Protein AF-A0A1S1EKF0-F1 (afdb_monomer_lite)

pLDDT: mean 72.66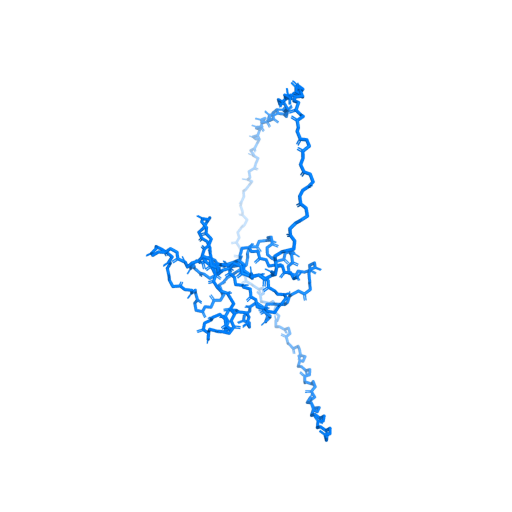, std 23.22, range [40.91, 98.62]

Secondary structure (DSSP, 8-state):
--------------------------------------------------------------------PPP-----TT--PPPSS--EE-HHHHHHHHHHT--HHHHHHHHHHHHHT-SEEEE-TTS-EEEE-SS-EEEE-TTSEEEEEE-

Sequence (151 aa):
MTSRTTVALTTATLALASLTACGESAEQVAPETNAEASAEASVEPETVTVTTGADDADDVDDADDAGAAAPAPAAPAAAGELPTAVTDYTQEARAEMAEEGVSEADVEAALTAARNGEAEVEWDDDGYWEIEWRDIEVDINADGLVLDVDR

Structure (mmCIF, N/CA/C/O backbone):
data_AF-A0A1S1EKF0-F1
#
_entry.id   AF-A0A1S1EKF0-F1
#
loop_
_atom_site.group_PDB
_atom_site.id
_atom_site.type_symbol
_atom_site.label_atom_id
_atom_site.label_alt_id
_atom_site.label_comp_id
_atom_site.label_asym_id
_atom_site.label_entity_id
_atom_site.label_seq_id
_atom_site.pdbx_PDB_ins_code
_atom_site.Cartn_x
_atom_site.Cartn_y
_atom_site.Cartn_z
_atom_site.occupancy
_atom_site.B_iso_or_equiv
_atom_site.auth_seq_id
_atom_site.auth_comp_id
_atom_site.auth_asym_id
_atom_site.auth_atom_id
_atom_site.pdbx_PDB_model_num
ATOM 1 N N . MET A 1 1 ? -33.344 -15.384 4.492 1.00 40.91 1 MET A N 1
ATOM 2 C CA . MET A 1 1 ? -33.022 -16.255 5.642 1.00 40.91 1 MET A CA 1
ATOM 3 C C . MET A 1 1 ? -31.704 -15.775 6.207 1.00 40.91 1 MET A C 1
ATOM 5 O O . MET A 1 1 ? -30.721 -15.738 5.487 1.00 40.91 1 MET A O 1
ATOM 9 N N . THR A 1 2 ? -31.743 -15.285 7.439 1.00 44.34 2 THR A N 1
ATOM 10 C CA . THR A 1 2 ? -30.626 -14.663 8.148 1.00 44.34 2 THR A CA 1
ATOM 11 C C . THR A 1 2 ? -29.767 -15.748 8.784 1.00 44.34 2 THR A C 1
ATOM 13 O O . THR A 1 2 ? -30.272 -16.472 9.638 1.00 44.34 2 THR A O 1
ATOM 16 N N . SER A 1 3 ? -28.487 -15.826 8.429 1.00 49.44 3 SER A N 1
ATOM 17 C CA . SER A 1 3 ? -27.510 -16.608 9.190 1.00 49.44 3 SER A CA 1
ATOM 18 C C . SER A 1 3 ? -26.455 -15.657 9.738 1.00 49.44 3 SER A C 1
ATOM 20 O O . SER A 1 3 ? -25.553 -15.225 9.031 1.00 49.44 3 SER A O 1
ATOM 22 N N . ARG A 1 4 ? -26.637 -15.282 11.007 1.00 56.03 4 ARG A N 1
ATOM 23 C CA . ARG A 1 4 ? -25.636 -14.609 11.835 1.00 56.03 4 ARG A CA 1
ATOM 24 C C . ARG A 1 4 ? -24.760 -15.694 12.449 1.00 56.03 4 ARG A C 1
ATOM 26 O O . ARG A 1 4 ? -25.266 -16.469 13.257 1.00 56.03 4 ARG A O 1
ATOM 33 N N . THR A 1 5 ? -23.480 -15.729 12.099 1.00 55.94 5 THR A N 1
ATOM 34 C CA . THR A 1 5 ? -22.501 -16.574 12.792 1.00 55.94 5 THR A CA 1
ATOM 35 C C . THR A 1 5 ? -21.595 -15.679 13.621 1.00 55.94 5 THR A C 1
ATOM 37 O O . THR A 1 5 ? -20.776 -14.934 13.097 1.00 55.94 5 THR A O 1
ATOM 40 N N . THR A 1 6 ? -21.805 -15.728 14.931 1.00 57.88 6 THR A N 1
ATOM 41 C CA . THR A 1 6 ? -20.979 -15.101 15.963 1.00 57.88 6 THR A CA 1
ATOM 42 C C . THR A 1 6 ? -19.810 -16.030 16.282 1.00 57.88 6 THR A C 1
ATOM 44 O O . THR A 1 6 ? -20.044 -17.185 16.631 1.00 57.88 6 THR A O 1
ATOM 47 N N . VAL A 1 7 ? -18.570 -15.540 16.211 1.00 57.50 7 VAL A N 1
ATOM 48 C CA . VAL A 1 7 ? -17.390 -16.230 16.761 1.00 57.50 7 VAL A CA 1
ATOM 49 C C . VAL A 1 7 ? -16.696 -15.298 17.752 1.00 57.50 7 VAL A C 1
ATOM 51 O O . VAL A 1 7 ? -16.562 -14.101 17.515 1.00 57.50 7 VAL A O 1
ATOM 54 N N . ALA A 1 8 ? -16.378 -15.862 18.915 1.00 53.62 8 ALA A N 1
ATOM 55 C CA . ALA A 1 8 ? -15.989 -15.182 20.141 1.00 53.62 8 ALA A CA 1
ATOM 56 C C . ALA A 1 8 ? -14.507 -14.769 20.162 1.00 53.62 8 ALA A C 1
ATOM 58 O O . ALA A 1 8 ? -13.645 -15.511 19.697 1.00 5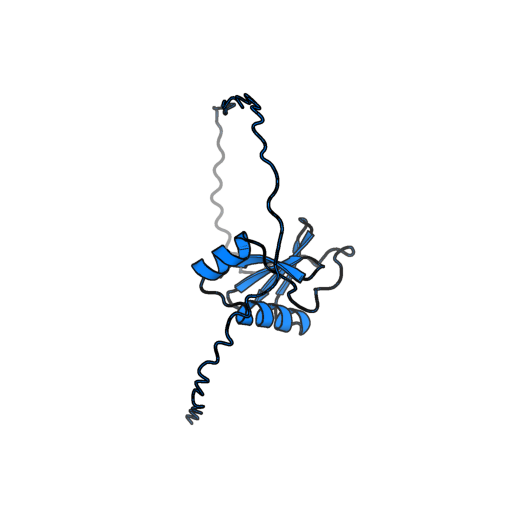3.62 8 ALA A O 1
ATOM 59 N N . LEU A 1 9 ? -14.227 -13.616 20.779 1.00 47.25 9 LEU A N 1
ATOM 60 C CA . LEU A 1 9 ? -12.882 -13.142 21.102 1.00 47.25 9 LEU A CA 1
ATOM 61 C C . LEU A 1 9 ? -12.234 -14.031 22.176 1.00 47.25 9 LEU A C 1
ATOM 63 O O . LEU A 1 9 ? -12.808 -14.232 23.248 1.00 47.25 9 LEU A O 1
ATOM 67 N N . THR A 1 10 ? -11.002 -14.476 21.936 1.00 55.62 10 THR A N 1
ATOM 68 C CA . THR A 1 10 ? -10.118 -15.041 22.965 1.00 55.62 10 THR A CA 1
ATOM 69 C C . THR A 1 10 ? -8.977 -14.073 23.254 1.00 55.62 10 THR A C 1
ATOM 71 O O . THR A 1 10 ? -8.062 -13.914 22.453 1.00 55.62 10 THR A O 1
ATOM 74 N N . THR A 1 11 ? -9.027 -13.434 24.419 1.00 50.41 11 THR A N 1
ATOM 75 C CA . THR A 1 11 ? -7.935 -12.650 25.008 1.00 50.41 11 THR A CA 1
ATOM 76 C C . THR A 1 11 ? -6.868 -13.577 25.594 1.00 50.41 11 THR A C 1
ATOM 78 O O . THR A 1 11 ? -7.188 -14.378 26.474 1.00 50.41 11 THR A O 1
ATOM 81 N N . ALA A 1 12 ? -5.608 -13.436 25.178 1.00 52.19 12 ALA A N 1
ATOM 82 C CA . ALA A 1 12 ? -4.462 -14.065 25.836 1.00 52.19 12 ALA A CA 1
ATOM 83 C C . ALA A 1 12 ? -3.545 -12.987 26.436 1.00 52.19 12 ALA A C 1
ATOM 85 O O . ALA A 1 12 ? -2.952 -12.177 25.730 1.00 52.19 12 ALA A O 1
ATOM 86 N N . THR A 1 13 ? -3.472 -12.966 27.765 1.00 49.28 13 THR A N 1
ATOM 87 C CA . THR A 1 13 ? -2.671 -12.054 28.591 1.00 49.28 13 THR A CA 1
ATOM 88 C C . THR A 1 13 ? -1.286 -12.618 28.930 1.00 49.28 13 THR A C 1
ATOM 90 O O . THR A 1 13 ? -1.199 -13.746 29.402 1.00 49.28 13 THR A O 1
ATOM 93 N N . LEU A 1 14 ? -0.273 -11.750 28.785 1.00 47.53 14 LEU A N 1
ATOM 94 C CA . LEU A 1 14 ? 1.001 -11.576 29.516 1.00 47.53 14 LEU A CA 1
ATOM 95 C C . LEU A 1 14 ? 1.928 -12.770 29.832 1.00 47.53 14 LEU A C 1
ATOM 97 O O . LEU A 1 14 ? 1.585 -13.663 30.600 1.00 47.53 14 LEU A O 1
ATOM 101 N N . ALA A 1 15 ? 3.215 -12.574 29.508 1.00 48.41 15 ALA A N 1
ATOM 102 C CA . ALA A 1 15 ? 4.316 -12.855 30.437 1.00 48.41 15 ALA A CA 1
ATOM 103 C C . ALA A 1 15 ? 5.520 -11.918 30.182 1.00 48.41 15 ALA A C 1
ATOM 105 O O . ALA A 1 15 ? 6.186 -12.019 29.155 1.00 48.41 15 ALA A O 1
ATOM 106 N N . LEU A 1 16 ? 5.804 -11.016 31.133 1.00 49.81 16 LEU A N 1
ATOM 107 C CA . LEU A 1 16 ? 7.090 -10.317 31.259 1.00 49.81 16 LEU A CA 1
ATOM 108 C C . LEU A 1 16 ? 8.131 -11.302 31.807 1.00 49.81 16 LEU A C 1
ATOM 110 O O . LEU A 1 16 ? 7.923 -11.867 32.882 1.00 49.81 16 LEU A O 1
ATOM 114 N N . ALA A 1 17 ? 9.264 -11.452 31.120 1.00 52.97 17 ALA A N 1
ATOM 115 C CA . ALA A 1 17 ? 10.442 -12.133 31.646 1.00 52.97 17 ALA A CA 1
ATOM 116 C C . ALA A 1 17 ? 11.565 -11.118 31.903 1.00 52.97 17 ALA A C 1
ATOM 118 O O . ALA A 1 17 ? 11.879 -10.269 31.072 1.00 52.97 17 ALA A O 1
ATOM 119 N N . SER A 1 18 ? 12.099 -11.207 33.114 1.00 57.38 18 SER A N 1
ATOM 120 C CA . SER A 1 18 ? 12.929 -10.237 33.814 1.00 57.38 18 SER A CA 1
ATOM 121 C C . SER A 1 18 ? 14.356 -10.093 33.282 1.00 57.38 18 SER A C 1
ATOM 123 O O . SER A 1 18 ? 14.953 -11.031 32.759 1.00 57.38 18 SER A O 1
ATOM 125 N N . LEU A 1 19 ? 14.914 -8.908 33.542 1.00 5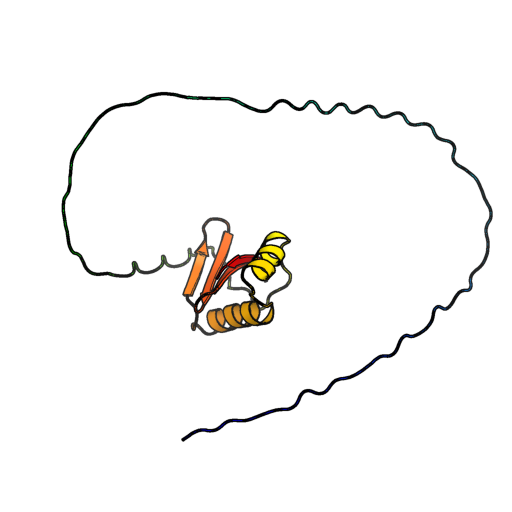0.47 19 LEU A N 1
ATOM 126 C CA . LEU A 1 19 ? 16.313 -8.526 33.386 1.00 50.47 19 LEU A CA 1
ATOM 127 C C . LEU A 1 19 ? 17.257 -9.509 34.098 1.00 50.47 19 LEU A C 1
ATOM 129 O O . LEU A 1 19 ? 17.133 -9.717 35.307 1.00 50.47 19 LEU A O 1
ATOM 133 N N . THR A 1 20 ? 18.268 -10.004 33.380 1.00 60.69 20 THR A N 1
ATOM 134 C CA . THR A 1 20 ? 19.493 -10.517 34.000 1.00 60.69 20 THR A CA 1
ATOM 135 C C . THR A 1 20 ? 20.591 -9.469 33.863 1.00 60.69 20 THR A C 1
ATOM 137 O O . THR A 1 20 ? 21.071 -9.160 32.776 1.00 60.69 20 THR A O 1
ATOM 140 N N . ALA A 1 21 ? 20.943 -8.885 35.001 1.00 50.72 21 ALA A N 1
ATOM 141 C CA . ALA A 1 21 ? 22.146 -8.103 35.200 1.00 50.72 21 ALA A CA 1
ATOM 142 C C . ALA A 1 21 ? 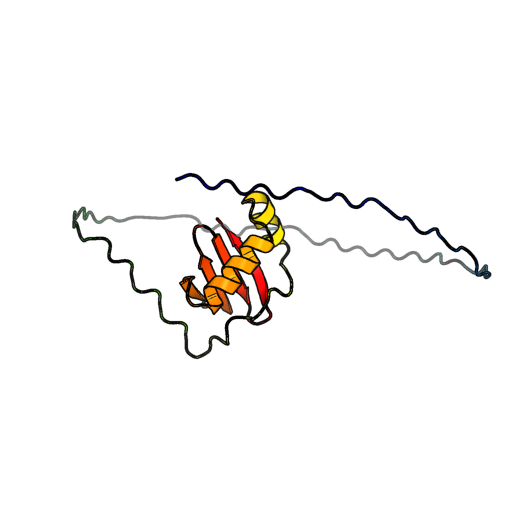23.250 -9.050 35.689 1.00 50.72 21 ALA A C 1
ATOM 144 O O . ALA A 1 21 ? 23.038 -9.726 36.692 1.00 50.72 21 ALA A O 1
ATOM 145 N N . CYS A 1 22 ? 24.395 -9.103 34.999 1.00 50.38 22 CYS A N 1
ATOM 146 C CA . CYS A 1 22 ? 25.728 -9.286 35.597 1.00 50.38 22 CYS A CA 1
ATOM 147 C C . CYS A 1 22 ? 26.816 -9.336 34.513 1.00 50.38 22 CYS A C 1
ATOM 149 O O . CYS A 1 22 ? 26.670 -10.058 33.530 1.00 50.38 22 CYS A O 1
ATOM 151 N N . GLY A 1 23 ? 27.923 -8.630 34.746 1.00 43.22 23 GLY A N 1
ATOM 152 C CA . GLY A 1 23 ? 29.143 -8.663 33.930 1.00 43.22 23 GLY A CA 1
ATOM 153 C C . GLY A 1 23 ? 29.718 -7.255 33.773 1.00 43.22 23 GLY A C 1
ATOM 154 O O . GLY A 1 23 ? 29.448 -6.597 32.781 1.00 43.22 23 GLY A O 1
ATOM 155 N N . GLU A 1 24 ? 30.207 -6.624 34.840 1.00 48.09 24 GLU A N 1
ATOM 156 C CA . GLU A 1 24 ? 31.571 -6.754 35.391 1.00 48.09 24 GLU A CA 1
ATOM 157 C C . GLU A 1 24 ? 32.642 -5.998 34.571 1.00 48.09 24 GLU A C 1
ATOM 159 O O . GLU A 1 24 ? 33.019 -6.406 33.481 1.00 48.09 24 GLU A O 1
ATOM 164 N N . SER A 1 25 ? 33.152 -4.929 35.201 1.00 46.53 25 SER A N 1
ATOM 165 C CA . SER A 1 25 ? 34.481 -4.306 35.059 1.00 46.53 25 SER A CA 1
ATOM 166 C C . SER A 1 25 ? 34.894 -3.667 33.725 1.00 46.53 25 SER A C 1
ATOM 168 O O . SER A 1 25 ? 35.319 -4.349 32.802 1.00 46.53 25 SER A O 1
ATOM 170 N N . ALA A 1 26 ? 34.984 -2.333 33.703 1.00 51.22 26 ALA A N 1
ATOM 171 C CA . ALA A 1 26 ? 36.279 -1.639 33.761 1.00 51.22 26 ALA A CA 1
ATOM 172 C C . ALA A 1 26 ? 36.095 -0.114 33.699 1.00 51.22 26 ALA A C 1
ATOM 174 O O . ALA A 1 26 ? 35.566 0.458 32.753 1.00 51.22 26 ALA A O 1
ATOM 175 N N . GLU A 1 27 ? 36.592 0.523 34.745 1.00 50.69 27 GLU A N 1
ATOM 176 C CA . GLU A 1 27 ? 36.892 1.938 34.864 1.00 50.69 27 GLU A CA 1
ATOM 177 C C 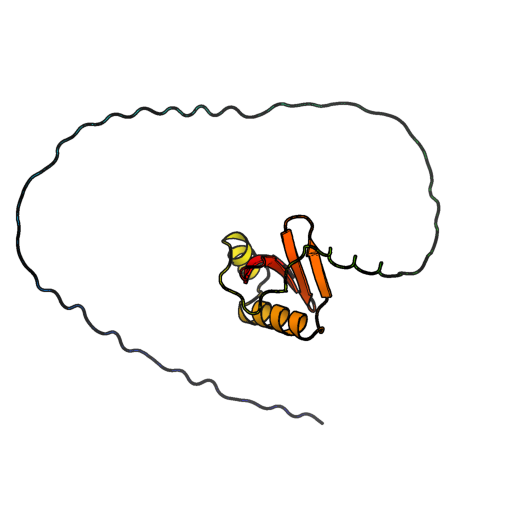. GLU A 1 27 ? 38.037 2.293 33.908 1.00 50.69 27 GLU A C 1
ATOM 179 O O . GLU A 1 27 ? 39.150 1.817 34.133 1.00 50.69 27 GLU A O 1
ATOM 184 N N . GLN A 1 28 ? 37.808 3.107 32.865 1.00 42.38 28 GLN A N 1
ATOM 185 C CA . GLN A 1 28 ? 38.864 3.991 32.360 1.00 42.38 28 GLN A CA 1
ATOM 186 C C . GLN A 1 28 ? 38.442 5.043 31.320 1.00 42.38 28 GLN A C 1
ATOM 188 O O . GLN A 1 28 ? 37.859 4.733 30.289 1.00 42.38 28 GLN A O 1
ATOM 193 N N . VAL A 1 29 ? 38.915 6.257 31.625 1.00 41.22 29 VAL A N 1
ATOM 194 C CA . VAL A 1 29 ? 39.292 7.416 30.795 1.00 41.22 29 VAL A CA 1
ATOM 195 C C . VAL A 1 29 ? 38.254 8.178 29.963 1.00 41.22 29 VAL A C 1
ATOM 197 O O . VAL A 1 29 ? 37.515 7.654 29.142 1.00 41.22 29 VAL A O 1
ATOM 200 N N . ALA A 1 30 ? 38.313 9.492 30.197 1.00 52.94 30 ALA A N 1
ATOM 201 C CA . ALA A 1 30 ? 37.652 10.591 29.512 1.00 52.94 30 ALA A CA 1
ATOM 202 C C . ALA A 1 30 ? 37.788 10.553 27.983 1.00 52.94 30 ALA A C 1
ATOM 204 O O . ALA A 1 30 ? 38.718 9.957 27.436 1.00 52.94 30 ALA A O 1
ATOM 205 N N . PRO A 1 31 ? 36.963 11.362 27.310 1.00 49.09 31 PRO A N 1
ATOM 206 C CA . PRO A 1 31 ? 37.604 12.435 26.558 1.00 49.09 31 PRO A CA 1
ATOM 207 C C . PRO A 1 31 ? 36.963 13.806 26.808 1.00 49.09 31 PRO A C 1
ATOM 209 O O . PRO A 1 31 ? 35.792 14.033 26.516 1.00 49.09 31 PRO A O 1
ATOM 212 N N . GLU A 1 32 ? 37.782 14.757 27.266 1.00 49.97 32 GLU A N 1
ATOM 213 C CA . GLU A 1 32 ? 37.656 16.127 26.779 1.00 49.97 32 GLU A CA 1
ATOM 214 C C . GLU A 1 32 ? 38.154 16.126 25.332 1.00 49.97 32 GLU A C 1
ATOM 216 O O . GLU A 1 32 ? 39.318 15.828 25.065 1.00 49.97 32 GLU A O 1
ATOM 221 N N . THR A 1 33 ? 37.286 16.440 24.378 1.00 49.81 33 THR A N 1
ATOM 222 C CA . THR A 1 33 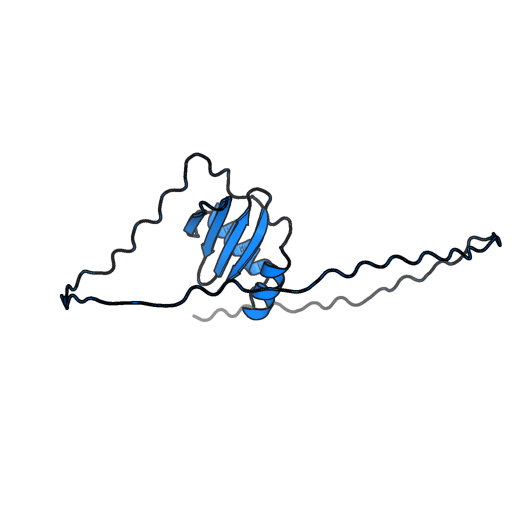? 37.710 16.971 23.080 1.00 49.81 33 THR A CA 1
ATOM 223 C C . THR A 1 33 ? 36.650 17.944 22.603 1.00 49.81 33 THR A C 1
ATOM 225 O O . THR A 1 33 ? 35.583 17.580 22.120 1.00 49.81 33 THR A O 1
ATOM 228 N N . ASN A 1 34 ? 36.999 19.209 22.804 1.00 51.53 34 ASN A N 1
ATOM 229 C CA . ASN A 1 34 ? 36.526 20.359 22.066 1.00 51.53 34 ASN A CA 1
ATOM 230 C C . ASN A 1 34 ? 36.590 20.080 20.556 1.00 51.53 34 ASN A C 1
ATOM 232 O O . ASN A 1 34 ? 37.671 19.829 20.023 1.00 51.53 34 ASN A O 1
ATOM 236 N N . ALA A 1 35 ? 35.452 20.165 19.877 1.00 46.38 35 ALA A N 1
ATOM 237 C CA . ALA A 1 35 ? 35.394 20.340 18.436 1.00 46.38 35 ALA A CA 1
ATOM 238 C C . ALA A 1 35 ? 34.215 21.264 18.121 1.00 46.38 35 ALA A C 1
ATOM 240 O O . ALA A 1 35 ? 33.072 20.834 17.984 1.00 46.38 35 ALA A O 1
ATOM 241 N N . GLU A 1 36 ? 34.525 22.558 18.053 1.00 49.19 36 GLU A N 1
ATOM 242 C CA . GLU A 1 36 ? 33.772 23.508 17.246 1.00 49.19 36 GLU A CA 1
ATOM 243 C C . GLU A 1 36 ? 33.642 22.952 15.824 1.00 49.19 36 GLU A C 1
ATOM 245 O O . GLU A 1 36 ? 34.636 22.618 15.179 1.00 49.19 36 GLU A O 1
ATOM 250 N N . ALA A 1 37 ? 32.412 22.886 15.332 1.00 47.97 37 ALA A N 1
ATOM 251 C CA . ALA A 1 37 ? 32.131 22.816 13.912 1.00 47.97 37 ALA A CA 1
ATOM 252 C C . ALA A 1 37 ? 30.938 23.728 13.639 1.00 47.97 37 ALA A C 1
ATOM 254 O O . ALA A 1 37 ? 29.777 23.331 13.723 1.00 47.97 37 ALA A O 1
ATOM 255 N N . SER A 1 38 ? 31.265 24.985 13.348 1.00 51.81 38 SER A N 1
ATOM 256 C CA . SER A 1 38 ? 30.415 25.873 12.573 1.00 51.81 38 SER A CA 1
ATOM 257 C C . SER A 1 38 ? 30.016 25.180 11.274 1.00 51.81 38 SER A C 1
ATOM 259 O O . SER A 1 38 ? 30.874 24.776 10.491 1.00 51.81 38 SER A O 1
ATOM 261 N N . ALA A 1 39 ? 28.718 25.099 11.026 1.00 50.19 39 ALA A N 1
ATOM 262 C CA . ALA A 1 39 ? 28.172 24.974 9.688 1.00 50.19 39 ALA A CA 1
ATOM 263 C C . ALA A 1 39 ? 26.873 25.778 9.658 1.00 50.19 39 ALA A C 1
ATOM 265 O O . ALA A 1 39 ? 25.784 25.279 9.927 1.00 50.19 39 ALA A O 1
ATOM 266 N N . GLU A 1 40 ? 27.031 27.071 9.390 1.00 47.59 40 GLU A N 1
ATOM 267 C CA . GLU A 1 40 ? 25.965 27.936 8.909 1.00 47.59 40 GLU A CA 1
ATOM 268 C C . GLU A 1 40 ? 25.569 27.425 7.517 1.00 47.59 40 GLU A C 1
ATOM 270 O O . GLU A 1 40 ? 26.301 27.616 6.547 1.00 47.59 40 GLU A O 1
ATOM 275 N N . ALA A 1 41 ? 24.440 26.725 7.415 1.00 45.91 41 ALA A N 1
ATOM 276 C CA . ALA A 1 41 ? 23.811 26.439 6.133 1.00 45.91 41 ALA A CA 1
ATOM 277 C C . ALA A 1 41 ? 22.701 27.470 5.924 1.00 45.91 41 ALA A C 1
ATOM 279 O O . ALA A 1 41 ? 21.633 27.418 6.531 1.00 45.91 41 ALA A O 1
ATOM 280 N N . SER A 1 42 ? 23.061 28.463 5.119 1.00 49.00 42 SER A N 1
ATOM 281 C CA . SER A 1 42 ? 22.257 29.589 4.676 1.00 49.00 42 SER A CA 1
ATOM 282 C C . SER A 1 42 ? 20.938 29.127 4.052 1.00 49.00 42 SER A C 1
ATOM 284 O O . SER A 1 42 ? 20.907 28.279 3.162 1.00 49.00 42 SER A O 1
ATOM 286 N N . VAL A 1 43 ? 19.857 29.707 4.564 1.00 53.75 43 VAL A N 1
ATOM 287 C CA . VAL A 1 43 ? 18.496 29.638 4.039 1.00 53.75 43 VAL A CA 1
ATOM 288 C C . VAL A 1 43 ? 18.315 30.822 3.100 1.00 53.75 43 VAL A C 1
ATOM 290 O O . VAL A 1 43 ? 18.304 31.942 3.597 1.00 53.75 43 VAL A O 1
ATOM 293 N N . GLU A 1 44 ? 18.115 30.587 1.801 1.00 62.88 44 GLU A N 1
ATOM 294 C CA . GLU A 1 44 ? 17.413 31.517 0.900 1.00 62.88 44 GLU A CA 1
ATOM 295 C C . GLU A 1 44 ? 16.682 30.719 -0.201 1.00 62.88 44 GLU A C 1
ATOM 297 O O . GLU A 1 44 ? 17.332 30.153 -1.083 1.00 62.88 44 GLU A O 1
ATOM 302 N N . PRO A 1 45 ? 15.341 30.627 -0.152 1.00 58.16 45 PRO A N 1
ATOM 303 C CA . PRO A 1 45 ? 14.528 30.178 -1.273 1.00 58.16 45 PRO A CA 1
ATOM 304 C C . PRO A 1 45 ? 14.072 31.352 -2.166 1.00 58.16 45 PRO A C 1
ATOM 306 O O . PRO A 1 45 ? 14.154 32.518 -1.789 1.00 58.16 45 PRO A O 1
ATOM 309 N N . GLU A 1 46 ? 13.496 30.968 -3.311 1.00 49.34 46 GLU A N 1
ATOM 310 C CA . GLU A 1 46 ? 12.555 31.714 -4.169 1.00 49.34 46 GLU A CA 1
ATOM 311 C C . GLU A 1 46 ? 13.125 32.362 -5.445 1.00 49.34 46 GLU A C 1
ATOM 313 O O . GLU A 1 46 ? 13.703 33.447 -5.450 1.00 49.34 46 GLU A O 1
ATOM 318 N N . THR A 1 47 ? 12.841 31.722 -6.587 1.00 47.66 47 THR A N 1
ATOM 319 C CA . THR A 1 47 ? 12.765 32.415 -7.881 1.00 47.66 47 THR A CA 1
ATOM 320 C C . THR A 1 47 ? 11.299 32.522 -8.285 1.00 47.66 47 THR A C 1
ATOM 322 O O . THR A 1 47 ? 10.647 31.551 -8.653 1.00 47.66 47 THR A O 1
ATOM 325 N N . VAL A 1 48 ? 10.776 33.739 -8.162 1.00 57.38 48 VAL A N 1
ATOM 326 C CA . VAL A 1 48 ? 9.441 34.144 -8.600 1.00 57.38 48 VAL A CA 1
ATOM 327 C C . VAL A 1 48 ? 9.500 34.439 -10.097 1.00 57.38 48 VAL A C 1
ATOM 329 O O . VAL A 1 48 ? 10.222 35.342 -10.521 1.00 57.38 48 VAL A O 1
ATOM 332 N N . THR A 1 49 ? 8.709 33.730 -10.902 1.00 45.47 49 THR A N 1
ATOM 333 C CA . THR A 1 49 ? 8.344 34.189 -12.250 1.00 45.47 49 THR A CA 1
ATOM 334 C C . THR A 1 49 ? 6.830 34.314 -12.325 1.00 45.47 49 THR A C 1
ATOM 336 O O . THR A 1 49 ? 6.087 33.358 -12.136 1.00 45.47 49 THR A O 1
ATOM 339 N N . VAL A 1 50 ? 6.376 35.548 -12.518 1.00 50.38 50 VAL A N 1
ATOM 340 C CA . VAL A 1 50 ? 4.968 35.938 -12.556 1.00 50.38 50 VAL A CA 1
ATOM 341 C C . VAL A 1 50 ? 4.724 36.733 -13.834 1.00 50.38 50 VAL A C 1
ATOM 343 O O . VAL A 1 50 ? 5.516 37.624 -14.151 1.00 50.38 50 VAL A O 1
ATOM 346 N N . THR A 1 51 ? 3.553 36.463 -14.439 1.00 46.03 51 THR A N 1
ATOM 347 C CA . THR A 1 51 ? 2.741 37.347 -15.311 1.00 46.03 51 THR A CA 1
ATOM 348 C C . THR A 1 51 ? 3.190 37.439 -16.773 1.00 46.03 51 THR A C 1
ATOM 350 O O . THR A 1 51 ? 4.369 37.608 -17.047 1.00 46.03 51 THR A O 1
ATOM 353 N N . THR A 1 52 ? 2.348 37.380 -17.813 1.00 47.62 52 THR A N 1
ATOM 354 C CA . THR A 1 52 ? 0.878 37.391 -18.083 1.00 47.62 52 THR A CA 1
ATOM 355 C C . THR A 1 52 ? 0.759 37.073 -19.591 1.00 47.62 52 THR A C 1
ATOM 357 O O . THR A 1 52 ? 1.707 37.372 -20.309 1.00 47.62 52 THR A O 1
ATOM 360 N N . GLY A 1 53 ? -0.280 36.498 -20.199 1.00 42.94 53 GLY A N 1
ATOM 361 C CA . GLY A 1 53 ? -1.729 36.646 -20.046 1.00 42.94 53 GLY A CA 1
ATOM 362 C C . GLY A 1 53 ? -2.332 37.017 -21.424 1.00 42.94 53 GLY A C 1
ATOM 363 O O . GLY A 1 53 ? -1.709 37.806 -22.134 1.00 42.94 53 GLY A O 1
ATOM 364 N N . ALA A 1 54 ? -3.537 36.492 -21.710 1.00 46.88 54 ALA A N 1
ATOM 365 C CA . ALA A 1 54 ? -4.420 36.694 -22.886 1.00 46.88 54 ALA A CA 1
ATOM 366 C C . ALA A 1 54 ? -4.055 35.845 -24.135 1.00 46.88 54 ALA A C 1
ATOM 368 O O . ALA A 1 54 ? -2.879 35.647 -24.414 1.00 46.88 54 ALA A O 1
ATOM 369 N N . ASP A 1 55 ? -4.967 35.193 -24.866 1.00 43.44 55 ASP A N 1
ATOM 370 C CA . ASP A 1 55 ? -6.372 35.458 -25.227 1.00 43.44 55 ASP A CA 1
ATOM 371 C C . ASP A 1 55 ? -7.081 34.098 -25.511 1.00 43.44 55 ASP A C 1
ATOM 373 O O . ASP A 1 55 ? -6.433 33.151 -25.949 1.00 43.44 55 ASP A O 1
ATOM 377 N N . ASP A 1 56 ? -8.317 33.879 -25.050 1.00 51.47 56 ASP A N 1
ATOM 378 C CA . ASP A 1 56 ? -9.569 33.957 -25.840 1.00 51.47 56 ASP A CA 1
ATOM 379 C C . ASP A 1 56 ? -9.762 32.819 -26.868 1.00 51.47 56 ASP A C 1
ATOM 381 O O . ASP A 1 56 ? -9.137 32.810 -27.927 1.00 51.47 56 ASP A O 1
ATOM 385 N N . ALA A 1 57 ? -10.652 31.873 -26.543 1.00 54.19 57 ALA A N 1
ATOM 386 C CA . ALA A 1 57 ? -11.624 31.301 -27.479 1.00 54.19 57 ALA A CA 1
ATOM 387 C C . ALA A 1 57 ? -12.644 30.434 -26.720 1.00 54.19 57 ALA A C 1
ATOM 389 O O . ALA A 1 57 ? -12.350 29.342 -26.240 1.00 54.19 57 ALA A O 1
ATOM 390 N N . ASP A 1 58 ? -13.833 31.015 -26.604 1.00 55.69 58 ASP A N 1
ATOM 391 C CA . ASP A 1 58 ? -15.156 30.394 -26.659 1.00 55.69 58 ASP A CA 1
ATOM 392 C C . ASP A 1 58 ? -15.168 29.042 -27.406 1.00 55.69 58 ASP A C 1
ATOM 394 O O . ASP A 1 58 ? -14.848 29.008 -28.592 1.00 55.69 58 ASP A O 1
ATOM 398 N N . ASP A 1 59 ? -15.556 27.955 -26.732 1.00 49.09 59 ASP A N 1
ATOM 399 C CA . ASP A 1 59 ? -16.358 26.894 -27.356 1.00 49.09 59 ASP A CA 1
ATOM 400 C C . ASP A 1 59 ? -17.072 26.085 -26.260 1.00 49.09 59 ASP A C 1
ATOM 402 O O . ASP A 1 59 ? -16.498 25.251 -25.559 1.00 49.09 59 ASP A O 1
ATOM 406 N N . VAL A 1 60 ? -18.342 26.422 -26.053 1.00 62.50 60 VAL A N 1
ATOM 407 C CA . VAL A 1 60 ? -19.308 25.570 -25.365 1.00 62.50 60 VAL A CA 1
ATOM 408 C C . VAL A 1 60 ? -19.888 24.612 -26.403 1.00 62.50 60 VAL A C 1
ATOM 410 O O . VAL A 1 60 ? -20.852 24.967 -27.076 1.00 62.50 60 VAL A O 1
ATOM 413 N N . ASP A 1 61 ? -19.329 23.409 -26.522 1.00 51.97 61 ASP A N 1
ATOM 414 C CA . ASP A 1 61 ? -20.006 22.307 -27.211 1.00 51.97 61 ASP A CA 1
ATOM 415 C C . ASP A 1 61 ? -20.368 21.209 -26.208 1.00 51.97 61 ASP A C 1
ATOM 417 O O . ASP A 1 61 ? -19.538 20.493 -25.647 1.00 51.97 61 ASP A O 1
ATOM 421 N N . ASP A 1 62 ? -21.668 21.177 -25.947 1.00 55.41 62 ASP A N 1
ATOM 422 C CA . ASP A 1 62 ? -22.412 20.117 -25.296 1.00 55.41 62 ASP A CA 1
ATOM 423 C C . ASP A 1 62 ? -22.389 18.894 -26.227 1.00 55.41 62 ASP A C 1
ATOM 425 O O . ASP A 1 62 ? -23.092 18.856 -27.238 1.00 55.41 62 ASP A O 1
ATOM 429 N N . ALA A 1 63 ? -21.565 17.901 -25.894 1.00 51.75 63 ALA A N 1
ATOM 430 C CA . ALA A 1 63 ? -21.631 16.578 -26.494 1.00 51.75 63 ALA A CA 1
ATOM 431 C C . ALA A 1 63 ? -21.717 15.524 -25.387 1.00 51.75 63 ALA A C 1
ATOM 433 O O . ALA A 1 63 ? -20.722 15.069 -24.825 1.00 51.75 63 ALA A O 1
ATOM 434 N N . ASP A 1 64 ? -22.963 15.172 -25.082 1.00 54.56 64 ASP A N 1
ATOM 435 C CA . ASP A 1 64 ? -23.385 13.875 -24.563 1.00 54.56 64 ASP A CA 1
ATOM 436 C C . ASP A 1 64 ? -22.640 12.753 -25.315 1.00 54.56 64 ASP A C 1
ATOM 438 O O . ASP A 1 64 ? -22.941 12.472 -26.474 1.00 54.56 64 ASP A O 1
ATOM 442 N N . ASP A 1 65 ? -21.650 12.124 -24.679 1.00 46.69 65 ASP A N 1
ATOM 443 C CA . ASP A 1 65 ? -21.183 10.798 -25.082 1.00 46.69 65 ASP A CA 1
ATOM 444 C C . ASP A 1 65 ? -20.846 9.988 -23.831 1.00 46.69 65 ASP A C 1
ATOM 446 O O . ASP A 1 65 ? -19.897 10.251 -23.094 1.00 46.69 65 ASP A O 1
ATOM 450 N N . ALA A 1 66 ? -21.767 9.068 -23.563 1.00 44.38 66 ALA A N 1
ATOM 451 C CA . ALA A 1 66 ? -21.679 7.890 -22.723 1.00 44.38 66 ALA A CA 1
ATOM 452 C C . ALA A 1 66 ? -20.302 7.600 -22.107 1.00 44.38 66 ALA A C 1
ATOM 454 O O . ALA A 1 66 ? -19.313 7.409 -22.807 1.00 44.38 66 ALA A O 1
ATOM 455 N N . GLY A 1 67 ? -20.303 7.402 -20.785 1.00 48.12 67 GLY A N 1
ATOM 456 C CA . GLY A 1 67 ? -19.219 6.749 -20.065 1.00 48.12 67 GLY A CA 1
ATOM 457 C C . GLY A 1 67 ? -18.821 5.431 -20.730 1.00 48.12 67 GLY A C 1
ATOM 458 O O . GLY A 1 67 ? -19.423 4.383 -20.497 1.00 48.12 67 GLY A O 1
ATOM 459 N N . ALA A 1 68 ? -17.788 5.498 -21.555 1.00 47.22 68 ALA A N 1
ATOM 460 C CA . ALA A 1 68 ? -16.895 4.402 -21.825 1.00 47.22 68 ALA A CA 1
ATOM 461 C C . ALA A 1 68 ? -15.707 4.642 -20.900 1.00 47.22 68 ALA A C 1
ATOM 463 O O . ALA A 1 68 ? -14.906 5.541 -21.151 1.00 47.22 68 ALA A O 1
ATOM 464 N N . ALA A 1 69 ? -15.626 3.873 -19.810 1.00 48.88 69 ALA A N 1
ATOM 465 C CA . ALA A 1 69 ? -14.362 3.698 -19.111 1.00 48.88 69 ALA A CA 1
ATOM 466 C C . ALA A 1 69 ? -13.310 3.402 -20.186 1.00 48.88 69 ALA A C 1
ATOM 468 O O . ALA A 1 69 ? -13.466 2.453 -20.967 1.00 48.88 69 ALA A O 1
ATOM 469 N N . ALA A 1 70 ? -12.325 4.290 -20.314 1.00 46.66 70 ALA A N 1
ATOM 470 C CA . ALA A 1 70 ? -11.188 4.030 -21.172 1.00 46.66 70 ALA A CA 1
ATOM 471 C C . ALA A 1 70 ? -10.612 2.674 -20.736 1.00 46.66 70 ALA A C 1
ATOM 473 O O . ALA A 1 70 ? -10.538 2.419 -19.535 1.00 46.66 70 ALA A O 1
ATOM 474 N N . PRO A 1 71 ? -10.272 1.766 -21.665 1.00 47.03 71 PRO A N 1
ATOM 475 C CA . PRO A 1 71 ? -9.557 0.568 -21.265 1.00 47.03 71 PRO A CA 1
ATOM 476 C C . PRO A 1 71 ? -8.262 1.026 -20.592 1.00 47.03 71 PRO A C 1
ATOM 478 O O . PRO A 1 71 ? -7.493 1.751 -21.229 1.00 47.03 71 PRO A O 1
ATOM 481 N N . ALA A 1 72 ? -8.063 0.628 -19.332 1.00 58.50 72 ALA A N 1
ATOM 482 C CA . ALA A 1 72 ? -6.813 0.830 -18.610 1.00 58.50 72 ALA A CA 1
ATOM 483 C C . ALA A 1 72 ? -5.638 0.451 -19.534 1.00 58.50 72 ALA A C 1
ATOM 485 O O . ALA A 1 72 ? -5.719 -0.586 -20.223 1.00 58.50 72 ALA A O 1
ATOM 486 N N . PRO A 1 73 ? -4.613 1.308 -19.690 1.00 52.59 73 PRO A N 1
ATOM 487 C CA . PRO A 1 73 ? -3.475 0.988 -20.530 1.00 52.59 73 PRO A CA 1
ATOM 488 C C . PRO A 1 73 ? -2.868 -0.358 -20.114 1.00 52.59 73 PRO A C 1
ATOM 490 O O . PRO A 1 73 ? -2.604 -0.655 -18.957 1.00 52.59 73 PRO A O 1
ATOM 493 N N . ALA A 1 74 ? -2.653 -1.227 -21.102 1.00 54.16 74 ALA A N 1
ATOM 494 C CA . ALA A 1 74 ? -1.999 -2.502 -20.852 1.00 54.16 74 ALA A CA 1
ATOM 495 C C . ALA A 1 74 ? -0.568 -2.249 -20.351 1.00 54.16 74 ALA A C 1
ATOM 497 O O . ALA A 1 74 ? 0.217 -1.619 -21.067 1.00 54.16 74 ALA A O 1
ATOM 498 N N . ALA A 1 75 ? -0.240 -2.782 -19.168 1.00 55.16 75 ALA A N 1
ATOM 499 C CA . ALA A 1 75 ? 1.076 -2.675 -18.541 1.00 55.16 75 ALA A CA 1
ATOM 500 C C . ALA A 1 75 ? 2.225 -2.890 -19.559 1.00 55.16 75 ALA A C 1
ATOM 502 O O . ALA A 1 75 ? 2.188 -3.852 -20.345 1.00 55.16 75 ALA A O 1
ATOM 503 N N . PRO A 1 76 ? 3.253 -2.018 -19.592 1.00 51.50 76 PRO A N 1
ATOM 504 C CA . PRO A 1 76 ? 4.353 -2.130 -20.537 1.00 51.50 76 PRO A CA 1
ATOM 505 C C . PRO A 1 76 ? 5.116 -3.444 -20.345 1.00 51.50 76 PRO A C 1
ATOM 507 O O . PRO A 1 76 ? 5.292 -3.941 -19.239 1.00 51.50 76 PRO A O 1
ATOM 510 N N . ALA A 1 77 ? 5.673 -3.976 -21.436 1.00 53.94 77 ALA A N 1
ATOM 511 C CA . ALA A 1 77 ? 6.406 -5.250 -21.467 1.00 53.94 77 ALA A CA 1
ATOM 512 C C . ALA A 1 77 ? 7.697 -5.303 -20.607 1.00 53.94 77 ALA A C 1
ATOM 514 O O . ALA A 1 77 ? 8.416 -6.301 -20.655 1.00 53.94 77 ALA A O 1
ATOM 515 N N . ALA A 1 78 ? 8.019 -4.226 -19.882 1.00 55.31 78 ALA A N 1
ATOM 516 C CA . ALA A 1 78 ? 9.134 -4.126 -18.941 1.00 55.31 78 ALA A CA 1
ATOM 517 C C . ALA A 1 78 ? 8.690 -4.132 -17.467 1.00 55.31 78 ALA A C 1
ATOM 519 O O . ALA A 1 78 ? 9.551 -4.252 -16.595 1.00 55.31 78 ALA A O 1
ATOM 520 N N . ALA A 1 79 ? 7.385 -4.028 -17.197 1.00 65.38 79 ALA A N 1
ATOM 521 C CA . ALA A 1 79 ? 6.826 -4.270 -15.880 1.00 65.38 79 ALA A CA 1
ATOM 522 C C . ALA A 1 79 ? 7.171 -5.711 -15.480 1.00 65.38 79 ALA A C 1
ATOM 524 O O . ALA A 1 79 ? 7.057 -6.625 -16.300 1.00 65.38 79 ALA A O 1
ATOM 525 N N . GLY A 1 80 ? 7.688 -5.905 -14.268 1.00 77.25 80 GLY A N 1
ATOM 526 C CA . GLY A 1 80 ? 8.053 -7.226 -13.757 1.00 77.25 80 GLY A CA 1
ATOM 527 C C . GLY A 1 80 ? 6.837 -8.140 -13.572 1.00 77.25 80 GLY A C 1
ATOM 528 O O . GLY A 1 80 ? 5.839 -8.055 -14.278 1.00 77.25 80 GLY A O 1
ATOM 529 N N . GLU A 1 81 ? 6.891 -9.034 -12.594 1.00 90.94 81 GLU A N 1
ATOM 530 C CA . GLU A 1 81 ? 5.667 -9.661 -12.085 1.00 90.94 81 GLU A CA 1
ATOM 531 C C . GLU A 1 81 ? 5.179 -8.866 -10.869 1.00 90.94 81 GLU A C 1
ATOM 533 O O . GLU A 1 81 ? 5.992 -8.301 -10.132 1.00 90.94 81 GLU A O 1
ATOM 538 N N . LEU A 1 82 ? 3.862 -8.838 -10.653 1.00 95.38 82 LEU A N 1
ATOM 539 C CA . LEU A 1 82 ? 3.279 -8.311 -9.421 1.00 95.38 82 LEU A CA 1
ATOM 540 C C . LEU A 1 82 ? 3.875 -9.067 -8.214 1.00 95.38 82 LEU A C 1
ATOM 542 O O . LEU A 1 82 ? 3.929 -10.309 -8.246 1.00 95.38 82 LEU A O 1
ATOM 546 N N . PRO A 1 83 ? 4.330 -8.376 -7.151 1.00 96.25 83 PRO A N 1
ATOM 547 C CA . PRO A 1 83 ? 4.932 -9.028 -5.997 1.00 96.25 83 PRO A CA 1
ATOM 548 C C . PRO A 1 83 ? 3.965 -10.026 -5.352 1.00 96.25 83 PRO A C 1
ATOM 550 O O . PRO A 1 83 ? 2.746 -9.886 -5.365 1.00 96.25 83 PRO A O 1
ATOM 553 N N . THR A 1 84 ? 4.518 -11.093 -4.778 1.00 96.75 84 THR A N 1
ATOM 554 C CA . THR A 1 84 ? 3.706 -12.161 -4.168 1.00 96.75 84 THR A CA 1
ATOM 555 C C . THR A 1 84 ? 3.246 -11.827 -2.748 1.00 96.75 84 THR A C 1
ATOM 557 O O . THR A 1 84 ? 2.288 -12.435 -2.269 1.00 96.75 84 THR A O 1
ATOM 560 N N . ALA A 1 85 ? 3.927 -10.898 -2.078 1.00 97.56 85 ALA A N 1
ATOM 561 C CA . ALA A 1 85 ? 3.645 -10.475 -0.714 1.00 97.56 85 ALA A CA 1
ATOM 562 C C . ALA A 1 85 ? 4.123 -9.035 -0.493 1.00 97.56 85 ALA A C 1
ATOM 564 O O . ALA A 1 85 ? 5.068 -8.598 -1.153 1.00 97.56 85 ALA A O 1
ATOM 565 N N . VAL A 1 86 ? 3.509 -8.358 0.475 1.00 98.25 86 VAL A N 1
ATOM 566 C CA . VAL A 1 86 ? 4.020 -7.100 1.026 1.00 98.25 86 VAL A CA 1
ATOM 567 C C . VAL A 1 86 ? 5.246 -7.403 1.889 1.00 98.25 86 VAL A C 1
ATOM 569 O O . VAL A 1 86 ? 5.227 -8.336 2.697 1.00 98.25 86 VAL A O 1
ATOM 572 N N . THR A 1 87 ? 6.329 -6.652 1.700 1.00 98.19 87 THR A N 1
ATOM 573 C CA . THR A 1 87 ? 7.589 -6.829 2.433 1.00 98.19 87 THR A CA 1
ATOM 574 C C . THR A 1 87 ? 7.814 -5.751 3.484 1.00 98.19 87 THR A C 1
ATOM 576 O O . THR A 1 87 ? 8.302 -6.076 4.566 1.00 98.19 87 THR A O 1
ATOM 579 N N . ASP A 1 88 ? 7.436 -4.504 3.200 1.00 98.50 88 ASP A N 1
ATOM 580 C CA . ASP A 1 88 ? 7.413 -3.391 4.153 1.00 98.50 88 ASP A CA 1
ATOM 581 C C . ASP A 1 88 ? 6.492 -2.266 3.628 1.00 98.50 88 ASP A C 1
ATOM 583 O O . ASP A 1 88 ? 5.876 -2.403 2.569 1.00 98.50 88 ASP A O 1
ATOM 587 N N . TYR A 1 89 ? 6.436 -1.148 4.352 1.00 98.62 89 TYR A N 1
ATOM 588 C CA . TYR A 1 89 ? 5.688 0.058 4.000 1.00 98.62 89 TYR A CA 1
ATOM 589 C C . TYR A 1 89 ? 6.580 1.284 4.188 1.00 98.62 89 TYR A C 1
ATOM 591 O O . TYR A 1 89 ? 7.263 1.408 5.216 1.00 98.62 89 TYR A O 1
ATOM 599 N N . THR A 1 90 ? 6.533 2.218 3.242 1.00 98.56 90 THR A N 1
ATOM 600 C CA . THR A 1 90 ? 7.123 3.550 3.412 1.00 98.56 90 THR A CA 1
ATOM 601 C C . THR A 1 90 ? 6.482 4.290 4.593 1.00 98.56 90 THR A C 1
ATOM 603 O O . THR A 1 90 ? 5.469 3.886 5.170 1.00 98.56 90 THR A O 1
ATOM 606 N N . GLN A 1 91 ? 7.110 5.389 5.012 1.00 98.19 91 GLN A N 1
ATOM 607 C CA . GLN A 1 91 ? 6.545 6.235 6.063 1.00 98.19 91 GLN A CA 1
ATOM 608 C C . GLN A 1 91 ? 5.278 6.970 5.606 1.00 98.19 91 GLN A C 1
ATOM 610 O O . GLN A 1 91 ? 4.430 7.222 6.458 1.00 98.19 91 GLN A O 1
ATOM 615 N N . GLU A 1 92 ? 5.186 7.296 4.314 1.00 96.75 92 GLU A N 1
ATOM 616 C CA . GLU A 1 92 ? 4.029 7.935 3.669 1.00 96.75 92 GLU A CA 1
ATOM 617 C C . GLU A 1 92 ? 2.836 6.977 3.670 1.00 96.75 92 GLU A C 1
ATOM 619 O O . GLU A 1 92 ? 1.915 7.219 4.447 1.00 96.75 92 GLU A O 1
ATOM 624 N N . ALA A 1 93 ? 2.966 5.787 3.069 1.00 98.25 93 ALA A N 1
ATOM 625 C CA . ALA A 1 93 ? 1.932 4.748 3.124 1.00 98.25 93 ALA A CA 1
ATOM 626 C C . ALA A 1 93 ? 1.420 4.465 4.547 1.00 98.25 93 ALA A C 1
ATOM 628 O O . ALA A 1 93 ? 0.228 4.302 4.782 1.00 98.25 93 ALA A O 1
ATOM 629 N N . ARG A 1 94 ? 2.307 4.408 5.553 1.00 98.31 94 ARG A N 1
ATOM 630 C CA . ARG A 1 94 ? 1.886 4.192 6.954 1.00 98.31 94 ARG A CA 1
ATOM 631 C C . ARG A 1 94 ? 1.066 5.355 7.519 1.00 98.31 94 ARG A C 1
ATOM 633 O O . ARG A 1 94 ? 0.246 5.118 8.408 1.00 98.31 94 ARG A O 1
ATOM 640 N N . ALA A 1 95 ? 1.352 6.585 7.103 1.00 97.88 95 ALA A N 1
ATOM 641 C CA . ALA A 1 95 ? 0.599 7.765 7.505 1.00 97.88 95 ALA A CA 1
ATOM 642 C C . ALA A 1 95 ? -0.775 7.769 6.829 1.00 97.88 95 ALA A C 1
ATOM 644 O O . ALA A 1 95 ? -1.777 7.814 7.541 1.00 97.88 95 ALA A O 1
ATOM 645 N N . GLU A 1 96 ? -0.819 7.574 5.514 1.00 97.00 96 GLU A N 1
ATOM 646 C CA . GLU A 1 96 ? -2.059 7.563 4.731 1.00 97.00 96 GLU A CA 1
ATOM 647 C C . GLU A 1 96 ? -2.982 6.431 5.158 1.00 97.00 96 GLU A C 1
ATOM 649 O O . GLU A 1 96 ? -4.127 6.675 5.518 1.00 97.00 96 GLU A O 1
ATOM 654 N N . MET A 1 97 ? -2.462 5.216 5.347 1.00 97.81 97 MET A N 1
ATOM 655 C CA . MET A 1 97 ? -3.239 4.118 5.930 1.00 97.81 97 MET A CA 1
ATOM 656 C C . MET A 1 97 ? -3.887 4.484 7.276 1.00 97.81 97 MET A C 1
ATOM 658 O O . MET A 1 97 ? -5.000 4.048 7.583 1.00 97.81 97 MET A O 1
ATOM 662 N N . ALA A 1 98 ? -3.204 5.271 8.113 1.00 98.00 98 ALA A N 1
ATOM 663 C CA . ALA A 1 98 ? -3.748 5.708 9.394 1.00 98.00 98 ALA A CA 1
ATOM 664 C C . ALA A 1 98 ? -4.804 6.818 9.246 1.00 98.00 98 ALA A C 1
ATOM 666 O O . ALA A 1 98 ? -5.724 6.877 10.069 1.00 98.00 98 ALA A O 1
ATOM 667 N N . GLU A 1 99 ? -4.673 7.679 8.238 1.00 97.75 99 GLU A N 1
ATOM 668 C CA . GLU A 1 99 ? -5.598 8.772 7.916 1.00 97.75 99 GLU A CA 1
ATOM 669 C C . GLU A 1 99 ? -6.870 8.244 7.234 1.00 97.75 99 GLU A C 1
ATOM 671 O O . GLU A 1 99 ? -7.980 8.522 7.701 1.00 97.75 99 GLU A O 1
ATOM 676 N N . GLU A 1 100 ? -6.697 7.364 6.251 1.00 97.12 100 GLU A N 1
ATOM 677 C CA . GLU A 1 100 ? -7.743 6.734 5.439 1.00 97.12 100 GLU A CA 1
ATOM 678 C C . GLU A 1 100 ? -8.410 5.538 6.143 1.00 97.12 100 GLU A C 1
ATOM 680 O O . GLU A 1 100 ? -9.465 5.028 5.745 1.00 97.12 100 GLU A O 1
ATOM 685 N N . GLY A 1 101 ? -7.826 5.087 7.257 1.00 97.12 101 GLY A N 1
ATOM 686 C CA . GLY A 1 101 ? -8.342 3.972 8.047 1.00 97.12 101 GLY A CA 1
ATOM 687 C C . GLY A 1 101 ? -8.228 2.626 7.330 1.00 97.12 101 GLY A C 1
ATOM 688 O O . GLY A 1 101 ? -9.061 1.740 7.554 1.00 97.12 101 GLY A O 1
ATOM 689 N N . VAL A 1 102 ? -7.207 2.475 6.487 1.00 98.19 102 VAL A N 1
ATOM 690 C CA . VAL A 1 102 ? -6.863 1.238 5.783 1.00 98.19 102 VAL A CA 1
ATOM 691 C C . VAL A 1 102 ? -5.936 0.402 6.665 1.00 98.19 102 VAL A C 1
ATOM 693 O O . VAL A 1 102 ? -4.952 0.891 7.216 1.00 98.19 102 VAL A O 1
ATOM 696 N N . SER A 1 103 ? -6.252 -0.881 6.852 1.00 98.19 103 SER A N 1
ATOM 697 C CA . SER A 1 103 ? -5.405 -1.782 7.640 1.00 98.19 103 SER A CA 1
ATOM 698 C C . SER A 1 103 ? -4.418 -2.553 6.764 1.00 98.19 103 SER A C 1
ATOM 700 O O . SER A 1 103 ? -4.658 -2.766 5.580 1.00 98.19 103 SER A O 1
ATOM 702 N N . GLU A 1 104 ? -3.327 -3.056 7.352 1.00 98.19 104 GLU A N 1
ATOM 703 C CA . GLU A 1 104 ? -2.369 -3.922 6.637 1.00 98.19 104 GLU A CA 1
ATOM 704 C C . GLU A 1 104 ? -3.072 -5.137 6.003 1.00 98.19 104 GLU A C 1
ATOM 706 O O . GLU A 1 104 ? -2.756 -5.528 4.884 1.00 98.19 104 GLU A O 1
ATOM 711 N N . ALA A 1 105 ? -4.105 -5.670 6.667 1.00 98.44 105 ALA A N 1
ATOM 712 C CA . ALA A 1 105 ? -4.908 -6.774 6.148 1.00 98.44 105 ALA A CA 1
ATOM 713 C C . ALA A 1 105 ? -5.741 -6.397 4.910 1.00 98.44 105 ALA A C 1
ATOM 715 O O . ALA A 1 105 ? -6.021 -7.266 4.084 1.00 98.44 105 ALA A O 1
ATOM 716 N N . ASP A 1 106 ? -6.154 -5.133 4.781 1.00 98.31 106 ASP A N 1
ATOM 717 C CA . ASP A 1 106 ? -6.857 -4.653 3.591 1.00 98.31 106 ASP A CA 1
ATOM 718 C C . ASP A 1 106 ? -5.893 -4.549 2.402 1.00 98.31 106 ASP A C 1
ATOM 720 O O . ASP A 1 106 ? -6.220 -5.022 1.315 1.00 98.31 106 ASP A O 1
ATOM 724 N N . VAL A 1 107 ? -4.669 -4.059 2.633 1.00 98.38 107 VAL A N 1
ATOM 725 C CA . VAL A 1 107 ? -3.599 -4.015 1.619 1.00 98.38 107 VAL A CA 1
ATOM 726 C C . VAL A 1 107 ? -3.205 -5.427 1.167 1.00 98.38 107 VAL A C 1
ATOM 728 O O . VAL A 1 107 ? -3.114 -5.710 -0.027 1.00 98.38 107 VAL A O 1
ATOM 731 N N . GLU A 1 108 ? -3.041 -6.368 2.103 1.00 98.44 108 GLU A N 1
ATOM 732 C CA . GLU A 1 108 ? -2.781 -7.776 1.768 1.00 98.44 108 GLU A CA 1
ATOM 733 C C . GLU A 1 108 ? -3.936 -8.411 0.973 1.00 98.44 108 GLU A C 1
ATOM 735 O O . GLU A 1 108 ? -3.714 -9.260 0.098 1.00 98.44 108 GLU A O 1
ATOM 740 N N . ALA A 1 109 ? -5.179 -8.012 1.260 1.00 98.38 109 ALA A N 1
ATOM 741 C CA . ALA A 1 109 ? -6.350 -8.474 0.529 1.00 98.38 109 ALA A CA 1
ATOM 742 C C . ALA A 1 109 ? -6.406 -7.894 -0.891 1.00 98.38 109 ALA A C 1
ATOM 744 O O . ALA A 1 109 ? -6.691 -8.657 -1.816 1.00 98.38 109 ALA A O 1
ATOM 745 N N . ALA A 1 110 ? -6.069 -6.613 -1.074 1.00 98.31 110 ALA A N 1
ATOM 746 C CA . ALA A 1 110 ? -5.933 -5.982 -2.385 1.00 98.31 110 ALA A CA 1
ATOM 747 C C . ALA A 1 110 ? -4.855 -6.686 -3.225 1.00 98.31 110 ALA A C 1
ATOM 749 O O . ALA A 1 110 ? -5.136 -7.140 -4.335 1.00 98.31 110 ALA A O 1
ATOM 750 N N . LEU A 1 111 ? -3.666 -6.929 -2.655 1.00 98.25 111 LEU A N 1
ATOM 751 C CA . LEU A 1 111 ? -2.598 -7.667 -3.338 1.00 98.25 111 LEU A CA 1
ATOM 752 C C . LEU A 1 111 ? -3.020 -9.099 -3.702 1.00 98.25 111 LEU A C 1
ATOM 754 O O . LEU A 1 111 ? -2.717 -9.603 -4.785 1.00 98.25 111 LEU A O 1
ATOM 758 N N . THR A 1 112 ? -3.744 -9.778 -2.814 1.00 98.44 112 THR A N 1
ATOM 759 C CA . THR A 1 112 ? -4.269 -11.120 -3.096 1.00 98.44 112 THR A CA 1
ATOM 760 C C . THR A 1 112 ? -5.300 -11.094 -4.225 1.00 98.44 112 THR A C 1
ATOM 762 O O . THR A 1 112 ? -5.249 -11.948 -5.112 1.00 98.44 112 THR A O 1
ATOM 765 N N . ALA A 1 113 ? -6.212 -10.120 -4.216 1.00 98.19 113 ALA A N 1
ATOM 766 C CA . ALA A 1 113 ? -7.222 -9.940 -5.250 1.00 98.19 113 ALA A CA 1
ATOM 767 C C . ALA A 1 113 ? -6.579 -9.657 -6.613 1.00 98.19 113 ALA A C 1
ATOM 769 O O . ALA A 1 113 ? -6.899 -10.333 -7.589 1.00 98.19 113 ALA A O 1
ATOM 770 N N . ALA A 1 114 ? -5.598 -8.758 -6.663 1.00 97.62 114 ALA A N 1
ATOM 771 C CA . ALA A 1 114 ? -4.795 -8.473 -7.848 1.00 97.62 114 ALA A CA 1
ATOM 772 C C . ALA A 1 114 ? -4.171 -9.741 -8.442 1.00 97.62 114 ALA A C 1
ATOM 774 O O . ALA A 1 114 ? -4.344 -10.048 -9.622 1.00 97.62 114 ALA A O 1
ATOM 775 N N . ARG A 1 115 ? -3.542 -10.572 -7.603 1.00 96.19 115 ARG A N 1
ATOM 776 C CA . ARG A 1 115 ? -2.944 -11.844 -8.043 1.00 96.19 115 ARG A CA 1
ATOM 777 C C . ARG A 1 115 ? -3.960 -12.881 -8.522 1.00 96.19 115 ARG A C 1
ATOM 779 O O . ARG A 1 115 ? -3.600 -13.766 -9.299 1.00 96.19 115 ARG A O 1
ATOM 786 N N . ASN A 1 116 ? -5.209 -12.786 -8.079 1.00 96.69 116 ASN A N 1
ATOM 787 C CA . ASN A 1 116 ? -6.305 -13.635 -8.540 1.00 96.69 116 ASN A CA 1
ATOM 788 C C . ASN A 1 116 ? -7.034 -13.068 -9.774 1.00 96.69 116 ASN A C 1
ATOM 790 O O . ASN A 1 116 ? -7.928 -13.737 -10.297 1.00 96.69 116 ASN A O 1
ATOM 794 N N . GLY A 1 117 ? -6.671 -11.869 -10.247 1.00 95.00 117 GLY A N 1
ATOM 795 C CA . GLY A 1 117 ? -7.385 -11.160 -11.314 1.00 95.00 117 GLY A CA 1
ATOM 796 C C . GLY A 1 117 ? -8.741 -10.598 -10.871 1.00 95.00 117 GLY A C 1
ATOM 797 O O . GLY A 1 117 ? -9.660 -10.503 -11.680 1.00 95.00 117 GLY A O 1
ATOM 798 N N . GLU A 1 118 ? -8.884 -10.300 -9.579 1.00 97.00 118 GLU A N 1
ATOM 799 C CA . GLU A 1 118 ? -10.083 -9.738 -8.941 1.00 97.00 118 GLU A CA 1
ATOM 800 C C . GLU A 1 118 ? -9.950 -8.232 -8.633 1.00 97.00 118 GLU A C 1
ATOM 802 O O . GLU A 1 118 ? -10.898 -7.642 -8.115 1.00 97.00 118 GLU A O 1
ATOM 807 N N . ALA A 1 119 ? -8.791 -7.635 -8.919 1.00 97.12 119 ALA A N 1
ATOM 808 C CA . ALA A 1 119 ? -8.505 -6.204 -8.811 1.00 97.12 119 ALA A CA 1
ATOM 809 C C . ALA A 1 119 ? -7.970 -5.681 -10.150 1.00 97.12 119 ALA A C 1
ATOM 811 O O . ALA A 1 119 ? -7.445 -6.467 -10.951 1.00 97.12 119 ALA A O 1
ATOM 812 N N . GLU A 1 120 ? -8.111 -4.381 -10.380 1.00 96.06 120 GLU A N 1
ATOM 813 C CA . GLU A 1 120 ? -7.477 -3.708 -11.510 1.00 96.06 120 GLU A CA 1
ATOM 814 C C . GLU A 1 120 ? -6.006 -3.488 -11.152 1.00 96.06 120 GLU A C 1
ATOM 816 O O . GLU A 1 120 ? -5.672 -3.177 -10.010 1.00 96.06 120 GLU A O 1
ATOM 821 N N . VAL A 1 121 ? -5.118 -3.801 -12.094 1.00 96.12 121 VAL A N 1
ATOM 822 C CA . VAL A 1 121 ? -3.673 -3.765 -11.873 1.00 96.12 121 VAL A CA 1
ATOM 823 C C . VAL A 1 121 ? -3.040 -3.080 -13.062 1.00 96.12 121 VAL A C 1
ATOM 825 O O . VAL A 1 121 ? -3.089 -3.605 -14.180 1.00 96.12 121 VAL A O 1
ATOM 828 N N . GLU A 1 122 ? -2.422 -1.944 -12.795 1.00 94.56 122 GLU A N 1
ATOM 829 C CA . GLU A 1 122 ? -1.691 -1.154 -13.767 1.00 94.56 122 GLU A CA 1
ATOM 830 C C . GLU A 1 122 ? -0.228 -1.055 -13.349 1.00 94.56 122 GLU A C 1
ATOM 832 O O . GLU A 1 122 ? 0.130 -1.206 -12.184 1.00 94.56 122 GLU A O 1
ATOM 837 N N . TRP A 1 123 ? 0.644 -0.904 -14.335 1.00 94.62 123 TRP A N 1
ATOM 838 C CA . TRP A 1 123 ? 2.030 -0.565 -14.074 1.00 94.62 123 TRP A CA 1
ATOM 839 C C . TRP A 1 123 ? 2.223 0.890 -14.455 1.00 94.62 123 TRP A C 1
ATOM 841 O O . TRP A 1 123 ? 2.098 1.221 -15.640 1.00 94.62 123 TRP A O 1
ATOM 851 N N . ASP A 1 124 ? 2.585 1.691 -13.464 1.00 92.00 124 ASP A N 1
ATOM 852 C CA . ASP A 1 124 ? 2.819 3.114 -13.621 1.00 92.00 124 ASP A CA 1
ATOM 853 C C . ASP A 1 124 ? 4.222 3.394 -14.196 1.00 92.00 124 ASP A C 1
ATOM 855 O O . ASP A 1 124 ? 5.168 2.599 -14.060 1.00 92.00 124 ASP A O 1
ATOM 859 N N . ASP A 1 125 ? 4.381 4.518 -14.895 1.00 90.50 125 ASP A N 1
ATOM 860 C CA . ASP A 1 125 ? 5.656 4.871 -15.520 1.00 90.50 125 ASP A CA 1
ATOM 861 C C . ASP A 1 125 ? 6.760 5.269 -14.525 1.00 90.50 125 ASP A C 1
ATOM 863 O O . ASP A 1 125 ? 7.947 5.107 -14.848 1.00 90.50 125 ASP A O 1
ATOM 867 N N . ASP A 1 126 ? 6.394 5.621 -13.290 1.00 90.56 126 ASP A N 1
ATOM 868 C CA . ASP A 1 126 ? 7.315 5.857 -12.176 1.00 90.56 126 ASP A CA 1
ATOM 869 C C . ASP A 1 126 ? 7.868 4.557 -11.550 1.00 90.56 126 ASP A C 1
ATOM 871 O O . ASP A 1 126 ? 8.810 4.582 -10.748 1.00 90.56 126 ASP A O 1
ATOM 875 N N . GLY A 1 127 ? 7.385 3.389 -11.985 1.00 92.12 127 GLY A N 1
ATOM 876 C CA . GLY A 1 127 ? 8.028 2.100 -11.720 1.00 92.12 127 GLY A CA 1
ATOM 877 C C . GLY A 1 127 ? 7.458 1.301 -10.548 1.00 92.12 127 GLY A C 1
ATOM 878 O O . GLY A 1 127 ? 8.189 0.524 -9.918 1.00 92.12 127 GLY A O 1
ATOM 879 N N . TYR A 1 128 ? 6.169 1.466 -10.271 1.00 94.81 128 TYR A N 1
ATOM 880 C CA . TYR A 1 128 ? 5.402 0.671 -9.318 1.00 94.81 128 TYR A CA 1
ATOM 881 C C . TYR A 1 128 ? 4.158 0.069 -9.978 1.00 94.81 128 TYR A C 1
ATOM 883 O O . TYR A 1 128 ? 3.800 0.386 -11.110 1.00 94.81 128 TYR A O 1
ATOM 891 N N . TRP A 1 129 ? 3.552 -0.885 -9.279 1.00 96.62 129 TRP A N 1
ATOM 892 C CA . TRP A 1 129 ? 2.228 -1.389 -9.600 1.00 96.62 129 TRP A CA 1
ATOM 893 C C . TRP A 1 129 ? 1.192 -0.582 -8.842 1.00 96.62 129 TRP A C 1
ATOM 895 O O . TRP A 1 129 ? 1.315 -0.470 -7.625 1.00 96.62 129 TRP A O 1
ATOM 905 N N . GLU A 1 130 ? 0.166 -0.132 -9.542 1.00 96.94 130 GLU A N 1
ATOM 906 C CA . GLU A 1 130 ? -1.053 0.418 -8.963 1.00 96.94 130 GLU A CA 1
ATOM 907 C C . GLU A 1 130 ? -2.082 -0.708 -8.892 1.00 96.94 130 GLU A C 1
ATOM 909 O O . GLU A 1 130 ? -2.355 -1.399 -9.884 1.00 96.94 130 GLU A O 1
ATOM 914 N N . ILE A 1 131 ? -2.618 -0.951 -7.700 1.00 98.00 131 ILE A N 1
ATOM 915 C CA . ILE A 1 131 ? -3.668 -1.940 -7.468 1.00 98.00 131 ILE A CA 1
ATOM 916 C C . ILE A 1 131 ? -4.920 -1.212 -7.004 1.00 98.00 131 ILE A C 1
ATOM 918 O O . ILE A 1 131 ? -4.978 -0.773 -5.859 1.00 98.00 131 ILE A O 1
ATOM 922 N N . GLU A 1 132 ? -5.956 -1.193 -7.837 1.00 97.62 132 GLU A N 1
ATOM 923 C CA . GLU A 1 132 ? -7.273 -0.688 -7.452 1.00 97.62 132 GLU A CA 1
ATOM 924 C C . GLU A 1 132 ? -8.185 -1.866 -7.077 1.00 97.62 132 GLU A C 1
ATOM 926 O O . GLU A 1 132 ? -8.532 -2.735 -7.892 1.00 97.62 132 GLU A O 1
ATOM 931 N N . TRP A 1 133 ? -8.583 -1.926 -5.805 1.00 97.88 133 TRP A N 1
ATOM 932 C CA . TRP A 1 133 ? -9.492 -2.948 -5.300 1.00 97.88 133 TRP A CA 1
ATOM 933 C C . TRP A 1 133 ? -10.552 -2.370 -4.365 1.00 97.88 133 TRP A C 1
ATOM 935 O O . TRP A 1 133 ? -10.308 -2.093 -3.191 1.00 97.88 133 TRP A O 1
ATOM 945 N N . ARG A 1 134 ? -11.795 -2.339 -4.864 1.00 96.25 134 ARG A N 1
ATOM 946 C CA . ARG A 1 134 ? -12.982 -1.758 -4.211 1.00 96.25 134 ARG A CA 1
ATOM 947 C C . ARG A 1 134 ? -12.913 -0.236 -4.133 1.00 96.25 134 ARG A C 1
ATOM 949 O O . ARG A 1 134 ? -13.447 0.430 -5.003 1.00 96.25 134 ARG A O 1
ATOM 956 N N . ASP A 1 135 ? -12.354 0.252 -3.047 1.00 96.50 135 ASP A N 1
ATOM 957 C CA . ASP A 1 135 ? -12.213 1.644 -2.643 1.00 96.50 135 ASP A CA 1
ATOM 958 C C . ASP A 1 135 ? -10.857 1.749 -1.947 1.00 96.50 135 ASP A C 1
ATOM 960 O O . ASP A 1 135 ? -10.761 2.244 -0.841 1.00 96.50 135 ASP A O 1
ATOM 964 N N . ILE A 1 136 ? -9.855 1.048 -2.480 1.00 97.38 136 ILE A N 1
ATOM 965 C CA . ILE A 1 136 ? -8.488 1.065 -1.979 1.00 97.38 136 ILE A CA 1
ATOM 966 C C . ILE A 1 136 ? -7.586 1.046 -3.201 1.00 97.38 136 ILE A C 1
ATOM 968 O O . ILE A 1 136 ? -7.686 0.117 -4.010 1.00 97.38 136 ILE A O 1
ATOM 972 N N . GLU A 1 137 ? -6.718 2.038 -3.291 1.00 97.88 137 GLU A N 1
ATOM 973 C CA . GLU A 1 137 ? -5.634 2.123 -4.263 1.00 97.88 137 GLU A CA 1
ATOM 974 C C . GLU A 1 137 ? -4.322 1.846 -3.520 1.00 97.88 137 GLU A C 1
ATOM 976 O O . GLU A 1 137 ? -4.117 2.316 -2.401 1.00 97.88 137 GLU A O 1
ATOM 981 N N . VAL A 1 138 ? -3.480 0.969 -4.070 1.00 98.38 138 VAL A N 1
ATOM 982 C CA . VAL A 1 138 ? -2.209 0.570 -3.449 1.00 98.38 138 VAL A CA 1
ATOM 983 C C . VAL A 1 138 ? -1.091 0.652 -4.467 1.00 98.38 138 VAL A C 1
ATOM 985 O O . VAL A 1 138 ? -1.067 -0.137 -5.417 1.00 98.38 138 VAL A O 1
ATOM 988 N N . ASP A 1 139 ? -0.094 1.469 -4.153 1.00 98.19 139 ASP A N 1
ATOM 989 C CA . ASP A 1 139 ? 1.130 1.569 -4.933 1.00 98.19 139 ASP A CA 1
ATOM 990 C C . ASP A 1 139 ? 2.184 0.644 -4.342 1.00 98.19 139 ASP A C 1
ATOM 992 O O . ASP A 1 139 ? 2.611 0.788 -3.192 1.00 98.19 139 ASP A O 1
ATOM 996 N N . ILE A 1 140 ? 2.624 -0.349 -5.111 1.00 98.00 140 ILE A N 1
ATOM 997 C CA . ILE A 1 140 ? 3.575 -1.353 -4.637 1.00 98.00 140 ILE A CA 1
ATOM 998 C C . ILE A 1 140 ? 4.676 -1.620 -5.655 1.00 98.00 140 ILE A C 1
ATOM 1000 O O . ILE A 1 140 ? 4.444 -1.951 -6.817 1.00 98.00 140 ILE A O 1
ATOM 1004 N N . ASN A 1 141 ? 5.927 -1.521 -5.213 1.00 95.81 141 ASN A N 1
ATOM 1005 C CA . ASN A 1 141 ? 7.055 -1.788 -6.096 1.00 95.81 141 ASN A CA 1
ATOM 1006 C C . ASN A 1 141 ? 7.282 -3.299 -6.314 1.00 95.81 141 ASN A C 1
ATOM 1008 O O . ASN A 1 141 ? 6.703 -4.161 -5.649 1.00 95.81 141 ASN A O 1
ATOM 1012 N N . ALA A 1 142 ? 8.188 -3.644 -7.232 1.00 94.88 142 ALA A N 1
ATOM 1013 C CA . ALA A 1 142 ? 8.499 -5.039 -7.559 1.00 94.88 142 ALA A CA 1
ATOM 1014 C C . ALA A 1 142 ? 9.081 -5.864 -6.384 1.00 94.88 142 ALA A C 1
ATOM 1016 O O . ALA A 1 142 ? 9.009 -7.094 -6.409 1.00 94.88 142 ALA A O 1
ATOM 1017 N N . ASP A 1 143 ? 9.637 -5.214 -5.355 1.00 95.44 143 ASP A N 1
ATOM 1018 C CA . ASP A 1 143 ? 10.152 -5.854 -4.136 1.00 95.44 143 ASP A CA 1
ATOM 1019 C C . ASP A 1 143 ? 9.059 -6.083 -3.074 1.00 95.44 143 ASP A C 1
ATOM 1021 O O . ASP A 1 143 ? 9.323 -6.682 -2.027 1.00 95.44 143 ASP A O 1
ATOM 1025 N N . GLY A 1 144 ? 7.829 -5.624 -3.323 1.00 96.81 144 GLY A N 1
ATOM 1026 C CA . GLY A 1 144 ? 6.715 -5.707 -2.381 1.00 96.81 144 GLY A CA 1
ATOM 1027 C C . GLY A 1 144 ? 6.701 -4.599 -1.324 1.00 96.81 144 GLY A C 1
ATOM 1028 O O . GLY A 1 144 ? 5.995 -4.737 -0.329 1.00 96.81 144 GLY A O 1
ATOM 1029 N N . LEU A 1 145 ? 7.485 -3.531 -1.497 1.00 98.31 145 LEU A N 1
ATOM 1030 C CA . LEU A 1 145 ? 7.414 -2.345 -0.644 1.00 98.31 145 LEU A CA 1
ATOM 1031 C C . LEU A 1 145 ? 6.221 -1.495 -1.083 1.00 98.31 145 LEU A C 1
ATOM 1033 O O . LEU A 1 145 ? 6.179 -1.056 -2.234 1.00 98.31 145 LEU A O 1
ATOM 1037 N N . VAL A 1 146 ? 5.290 -1.261 -0.162 1.00 98.50 146 VAL A N 1
ATOM 1038 C CA . VAL A 1 146 ? 4.140 -0.377 -0.386 1.00 98.50 146 VAL A CA 1
ATOM 1039 C C . VAL A 1 146 ? 4.598 1.069 -0.254 1.00 98.50 146 VAL A C 1
ATOM 1041 O O . VAL A 1 146 ? 5.224 1.427 0.750 1.00 98.50 146 VAL A O 1
ATOM 1044 N N . LEU A 1 147 ? 4.338 1.853 -1.295 1.00 98.31 147 LEU A N 1
ATOM 1045 C CA . LEU A 1 147 ? 4.763 3.239 -1.448 1.00 98.31 147 LEU A CA 1
ATOM 1046 C C . LEU A 1 147 ? 3.699 4.207 -0.942 1.00 98.31 147 LEU A C 1
ATOM 1048 O O . LEU A 1 147 ? 4.065 5.120 -0.202 1.00 98.31 147 LEU A O 1
ATOM 1052 N N . ASP A 1 148 ? 2.441 3.926 -1.271 1.00 98.00 148 ASP A N 1
ATOM 1053 C CA . ASP A 1 148 ? 1.272 4.766 -1.010 1.00 98.00 148 ASP A CA 1
ATOM 1054 C C . ASP A 1 148 ? 0.008 3.892 -0.864 1.00 98.00 148 ASP A C 1
ATOM 1056 O O . ASP A 1 148 ? -0.011 2.746 -1.342 1.00 98.00 148 ASP A O 1
ATOM 1060 N N . VAL A 1 149 ? -1.000 4.386 -0.136 1.00 97.94 149 VAL A N 1
ATOM 1061 C CA . VAL A 1 149 ? -2.297 3.719 0.059 1.00 97.94 149 VAL A CA 1
ATOM 1062 C C . VAL A 1 149 ? -3.413 4.744 0.273 1.00 97.94 149 VAL A C 1
ATOM 1064 O O . VAL A 1 149 ? -3.487 5.352 1.341 1.00 97.94 149 VAL A O 1
ATOM 1067 N N . ASP A 1 150 ? -4.380 4.766 -0.640 1.00 96.44 150 ASP A N 1
ATOM 1068 C CA . ASP A 1 150 ? -5.546 5.657 -0.605 1.00 96.44 150 ASP A CA 1
ATOM 1069 C C . ASP A 1 150 ? -6.882 4.894 -0.592 1.00 96.44 150 ASP A C 1
ATOM 1071 O O . ASP A 1 150 ? -6.925 3.681 -0.828 1.00 96.44 150 ASP A O 1
ATOM 1075 N N . ARG A 1 151 ? -7.982 5.602 -0.286 1.00 93.25 151 ARG A N 1
ATOM 1076 C CA . ARG A 1 151 ? -9.355 5.071 -0.214 1.00 93.25 151 ARG A CA 1
ATOM 1077 C C . ARG A 1 151 ? -10.413 5.917 -0.933 1.00 93.25 151 ARG A C 1
ATOM 1079 O O . ARG A 1 151 ? -10.421 7.154 -0.764 1.00 93.25 151 ARG A O 1
#

Radius of gyration: 27.81 Å; chains: 1; bounding box: 72×54×63 Å

Foldseek 3Di:
DDDDDDDDDDDDDDDDDDDDDDDDDDDDDDDDDDDDDDDPPDDDDDDDDDDDDDDDDDDDDDDDDDDDPDPAPDADPPQDDQAPAADEEDPAQVVQCVVQVNDPVNVRVQSVCVVVVNWDWYADPVAWIWTHDDQKTWTAHNVNYTYHIGD